Protein AF-A0A3S4HFS8-F1 (afdb_monomer_lite)

Foldseek 3Di:
DPDDPVQVVVQLVVQCVVCVVDVVQHSVPLVSGPDNDGQLLCVQVCCVPPVVVVCLVVVAAQQCSLEPHQDFDWDADPNDIDTRGDPVRVVVVCVVVVHDDRPSHVADWDDPDPNGTHGPVVNVVSVVVVVVD

Secondary structure (DSSP, 8-state):
----HHHHHHHHHHHHHHHHH-TTS-TT-GGG-S--S--GGGHHHHHHHHSHHHHHHHTSEEHHHHSS-SSPEEEEETTEEEEESSHHHHHHHHHHTTPPPPGGGSSPPEEEETTEEE-HHHHHHHHHHHTT-

Organism: NCBI:txid59203

Radius of gyration: 17.84 Å; chains: 1; bounding box: 36×31×51 Å

Structure (mmCIF, N/CA/C/O backbone):
data_AF-A0A3S4HFS8-F1
#
_entry.id   AF-A0A3S4HFS8-F1
#
loop_
_atom_site.group_PDB
_atom_site.id
_atom_site.type_symbol
_atom_site.label_atom_id
_atom_site.label_alt_id
_atom_site.label_comp_id
_atom_site.label_asym_id
_atom_site.label_entity_id
_atom_site.label_seq_id
_atom_site.pdbx_PDB_ins_code
_atom_site.Cartn_x
_atom_site.Cartn_y
_atom_site.Cartn_z
_atom_site.occupancy
_atom_site.B_iso_or_equiv
_atom_site.auth_seq_id
_atom_site.auth_comp_id
_atom_site.auth_asym_id
_atom_site.auth_atom_id
_atom_site.pdbx_PDB_model_num
ATOM 1 N N . MET A 1 1 ? 0.348 15.288 1.400 1.00 47.84 1 MET A N 1
ATOM 2 C CA . MET A 1 1 ? 0.767 13.915 1.052 1.00 47.84 1 MET A CA 1
ATOM 3 C C . MET A 1 1 ? 2.007 13.599 1.871 1.00 47.84 1 MET A C 1
ATOM 5 O O . MET A 1 1 ? 3.015 14.262 1.659 1.00 47.84 1 MET A O 1
ATOM 9 N N . ALA A 1 2 ? 1.920 12.679 2.834 1.00 51.31 2 ALA A N 1
ATOM 10 C CA . ALA A 1 2 ? 3.086 12.150 3.544 1.00 51.31 2 ALA A CA 1
ATOM 11 C C . ALA A 1 2 ? 3.695 10.997 2.755 1.00 51.31 2 ALA A C 1
ATOM 13 O O . ALA A 1 2 ? 3.459 9.833 3.053 1.00 51.31 2 ALA A O 1
ATOM 14 N N . GLU A 1 3 ? 4.420 11.343 1.703 1.00 62.91 3 GLU A N 1
ATOM 15 C CA . GLU A 1 3 ? 5.320 10.398 1.054 1.00 62.91 3 GLU A CA 1
ATOM 16 C C . GLU A 1 3 ? 6.716 10.671 1.613 1.00 62.91 3 GLU A C 1
ATOM 18 O O . GLU A 1 3 ? 7.150 11.829 1.644 1.00 62.91 3 GLU A O 1
ATOM 23 N N . SER A 1 4 ? 7.402 9.641 2.104 1.00 70.56 4 SER A N 1
ATOM 24 C CA . SER A 1 4 ? 8.776 9.806 2.576 1.00 70.56 4 SER A CA 1
ATOM 25 C C . SER A 1 4 ? 9.702 10.149 1.399 1.00 70.56 4 SER A C 1
ATOM 27 O O . SER A 1 4 ? 9.411 9.852 0.236 1.00 70.56 4 SER A O 1
ATOM 29 N N . ASN A 1 5 ? 10.855 10.767 1.675 1.00 80.00 5 ASN A N 1
ATOM 30 C CA . ASN A 1 5 ? 11.854 11.035 0.630 1.00 80.00 5 ASN A CA 1
ATOM 31 C C . ASN A 1 5 ? 12.307 9.745 -0.079 1.00 80.00 5 ASN A C 1
ATOM 33 O O . ASN A 1 5 ? 12.619 9.772 -1.269 1.00 80.00 5 ASN A O 1
ATOM 37 N N . GLU A 1 6 ? 12.315 8.623 0.642 1.00 82.31 6 GLU A N 1
ATOM 38 C CA . GLU A 1 6 ? 12.647 7.305 0.108 1.00 82.31 6 GLU A CA 1
ATOM 39 C C . GLU A 1 6 ? 11.561 6.789 -0.846 1.00 82.31 6 GLU A C 1
ATOM 41 O O . GLU A 1 6 ? 11.871 6.407 -1.974 1.00 82.31 6 GLU A O 1
ATOM 46 N N . GLU A 1 7 ? 10.286 6.866 -0.455 1.00 82.56 7 GLU A N 1
ATOM 47 C CA . GLU A 1 7 ? 9.151 6.472 -1.303 1.00 82.56 7 GLU A CA 1
ATOM 48 C C . GLU A 1 7 ? 9.103 7.296 -2.594 1.00 82.56 7 GLU A C 1
ATOM 50 O O . GLU A 1 7 ? 8.926 6.748 -3.687 1.00 82.56 7 GLU A O 1
ATOM 55 N N . ARG A 1 8 ? 9.357 8.607 -2.489 1.00 86.00 8 ARG A N 1
ATOM 56 C CA . ARG A 1 8 ? 9.482 9.483 -3.656 1.00 86.00 8 ARG A CA 1
ATOM 57 C C . ARG A 1 8 ? 10.629 9.042 -4.567 1.00 86.00 8 ARG A C 1
ATOM 59 O O . ARG A 1 8 ? 10.450 8.993 -5.782 1.00 86.00 8 ARG A O 1
ATOM 66 N N . GLY A 1 9 ? 11.779 8.687 -3.994 1.00 89.94 9 GLY A N 1
ATOM 67 C CA . GLY A 1 9 ? 12.927 8.169 -4.739 1.00 89.94 9 GLY A CA 1
ATOM 68 C C . GLY A 1 9 ? 12.602 6.881 -5.502 1.00 89.94 9 GLY A C 1
ATOM 69 O O . GLY A 1 9 ? 12.897 6.781 -6.693 1.00 89.94 9 GLY A O 1
ATOM 70 N N . VAL A 1 10 ? 11.932 5.925 -4.852 1.00 89.62 10 VAL A N 1
ATOM 71 C CA . VAL A 1 10 ? 11.487 4.669 -5.483 1.00 89.62 10 VAL A CA 1
ATOM 72 C C . VAL A 1 10 ? 10.513 4.947 -6.629 1.00 89.62 10 VAL A C 1
ATOM 74 O O . VAL A 1 10 ? 10.700 4.438 -7.737 1.00 89.62 10 VAL A O 1
ATOM 77 N N . LYS A 1 11 ? 9.509 5.802 -6.408 1.00 91.25 11 LYS A N 1
ATOM 78 C CA . LYS A 1 11 ? 8.549 6.209 -7.443 1.00 91.25 11 LYS A CA 1
ATOM 79 C C . LYS A 1 11 ? 9.236 6.835 -8.656 1.00 91.25 11 LYS A C 1
ATOM 81 O O . LYS A 1 11 ? 8.895 6.507 -9.797 1.00 91.25 11 LYS A O 1
ATOM 86 N N . ASP A 1 12 ? 10.198 7.724 -8.425 1.00 93.44 12 ASP A N 1
ATOM 87 C CA . ASP A 1 12 ? 10.926 8.393 -9.500 1.00 93.44 12 ASP A CA 1
ATOM 88 C C . ASP A 1 12 ? 11.764 7.396 -10.309 1.00 93.44 12 ASP A C 1
ATOM 90 O O . ASP A 1 12 ? 11.781 7.462 -11.539 1.00 93.44 12 ASP A O 1
ATOM 94 N N . LEU A 1 13 ? 12.411 6.428 -9.651 1.00 94.38 13 LEU A N 1
ATOM 95 C CA . LEU A 1 13 ? 13.160 5.366 -10.327 1.00 94.38 13 LEU A CA 1
ATOM 96 C C . LEU A 1 13 ? 12.258 4.491 -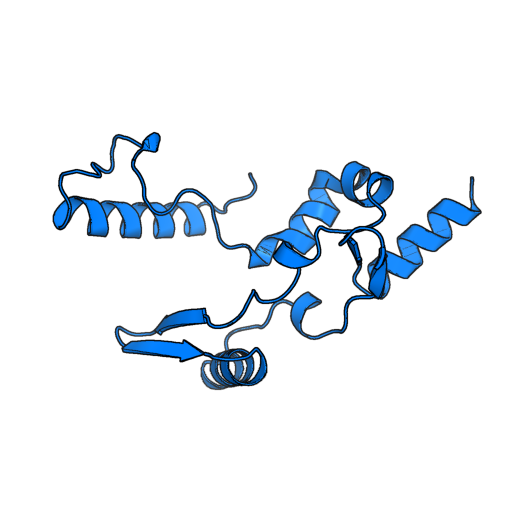11.208 1.00 94.38 13 LEU A C 1
ATOM 98 O O . LEU A 1 13 ? 12.627 4.204 -12.349 1.00 94.38 13 LEU A O 1
ATOM 102 N N . ILE A 1 14 ? 11.067 4.123 -10.723 1.00 93.81 14 ILE A N 1
ATOM 103 C CA . ILE A 1 14 ? 10.099 3.335 -11.500 1.00 93.81 14 ILE A CA 1
ATOM 104 C C . ILE A 1 14 ? 9.641 4.116 -12.736 1.00 93.81 14 ILE A C 1
ATOM 106 O O . ILE A 1 14 ? 9.736 3.606 -13.852 1.00 93.81 14 ILE A O 1
ATOM 110 N N . ASN A 1 15 ? 9.195 5.367 -12.574 1.00 95.81 15 ASN A N 1
ATOM 111 C CA . ASN A 1 15 ? 8.733 6.172 -13.710 1.00 95.81 15 ASN A CA 1
ATOM 112 C C . ASN A 1 15 ? 9.863 6.465 -14.714 1.00 95.81 15 ASN A C 1
ATOM 114 O O . ASN A 1 15 ? 9.617 6.442 -15.917 1.00 95.81 15 ASN A O 1
ATOM 118 N N . LYS A 1 16 ? 11.111 6.658 -14.261 1.00 95.56 16 LYS A N 1
ATOM 119 C CA . LYS A 1 16 ? 12.281 6.749 -15.156 1.00 95.56 16 LYS A CA 1
ATOM 120 C C . LYS A 1 16 ? 12.511 5.458 -15.937 1.00 95.56 16 LYS A C 1
ATOM 122 O O . LYS A 1 16 ? 12.848 5.519 -17.116 1.00 95.56 16 LYS A O 1
ATOM 127 N N . GLY A 1 17 ? 12.350 4.298 -15.300 1.00 94.88 17 GLY A N 1
ATOM 128 C CA . GLY A 1 17 ? 12.411 2.997 -15.969 1.00 94.88 17 GLY A CA 1
ATOM 129 C C . GLY A 1 17 ? 11.341 2.861 -17.053 1.00 94.88 17 GLY A C 1
ATOM 130 O O . GLY A 1 17 ? 11.656 2.481 -18.177 1.00 94.88 17 GLY A O 1
ATOM 131 N N . ILE A 1 18 ? 10.105 3.260 -16.743 1.00 95.12 18 ILE A N 1
ATOM 132 C CA . ILE A 1 18 ? 8.978 3.254 -17.686 1.00 95.12 18 ILE A CA 1
ATOM 133 C C . ILE A 1 18 ? 9.241 4.197 -18.864 1.00 95.12 18 ILE A C 1
ATOM 135 O O . ILE A 1 18 ? 9.109 3.778 -20.007 1.00 95.12 18 ILE A O 1
ATOM 139 N N . ALA A 1 19 ? 9.683 5.431 -18.615 1.00 96.00 19 ALA A N 1
ATOM 140 C CA . ALA A 1 19 ? 9.943 6.415 -19.669 1.00 96.00 19 ALA A CA 1
ATOM 141 C C . ALA A 1 19 ? 11.015 5.960 -20.682 1.00 96.00 19 ALA A C 1
ATOM 143 O O . ALA A 1 19 ? 11.004 6.400 -21.829 1.00 96.00 19 ALA A O 1
ATOM 144 N N . LYS A 1 20 ? 11.936 5.068 -20.281 1.00 95.94 20 LYS A N 1
ATOM 145 C CA . LYS A 1 20 ? 12.934 4.471 -21.188 1.00 95.94 20 LYS A CA 1
ATOM 146 C C . LYS A 1 20 ? 12.330 3.476 -22.179 1.00 95.94 20 LYS A C 1
ATOM 148 O O . LYS A 1 20 ? 12.883 3.311 -23.261 1.00 95.94 20 LYS A O 1
ATOM 153 N N . VAL A 1 21 ? 11.255 2.788 -21.797 1.00 96.12 21 VAL A N 1
ATOM 154 C CA . VAL A 1 21 ? 10.610 1.747 -22.617 1.00 96.12 21 VAL A CA 1
ATOM 155 C C . VAL A 1 21 ? 9.314 2.227 -23.272 1.00 96.12 21 VAL A C 1
ATOM 157 O O . VAL A 1 21 ? 8.901 1.665 -24.280 1.00 96.12 21 VAL A O 1
ATOM 160 N N . ASP A 1 22 ? 8.699 3.282 -22.735 1.00 95.12 22 ASP A N 1
ATOM 161 C CA . ASP A 1 22 ? 7.493 3.917 -23.256 1.00 95.12 22 ASP A CA 1
ATOM 162 C C . ASP A 1 22 ? 7.678 5.445 -23.378 1.00 95.12 22 ASP A C 1
ATOM 164 O O . ASP A 1 22 ? 7.385 6.195 -22.437 1.00 95.12 22 ASP A O 1
ATOM 168 N N . PRO A 1 23 ? 8.123 5.933 -24.553 1.00 91.38 23 PRO A N 1
ATOM 169 C CA . PRO A 1 23 ? 8.323 7.360 -24.809 1.00 91.38 23 PRO A CA 1
ATOM 170 C C . PRO A 1 23 ? 7.050 8.214 -24.713 1.00 91.38 23 PRO A C 1
ATOM 172 O O . PRO A 1 23 ? 7.150 9.435 -24.605 1.00 91.38 23 PRO A O 1
ATOM 175 N N . SER A 1 24 ? 5.852 7.611 -24.745 1.00 94.38 24 SER A N 1
ATOM 176 C CA . SER A 1 24 ? 4.587 8.346 -24.591 1.00 94.38 24 SER A CA 1
ATOM 177 C C . SER A 1 24 ? 4.338 8.817 -23.152 1.00 94.38 24 SER A C 1
ATOM 179 O O . SER A 1 24 ? 3.459 9.648 -22.912 1.00 94.38 24 SER A O 1
ATOM 181 N N . ARG A 1 25 ? 5.132 8.321 -22.193 1.00 92.88 25 ARG A N 1
ATOM 182 C CA . ARG A 1 25 ? 5.072 8.672 -20.770 1.00 92.88 25 ARG A CA 1
ATOM 183 C C . ARG A 1 25 ? 6.408 9.264 -20.302 1.00 92.88 25 ARG A C 1
ATOM 185 O O . ARG A 1 25 ? 7.1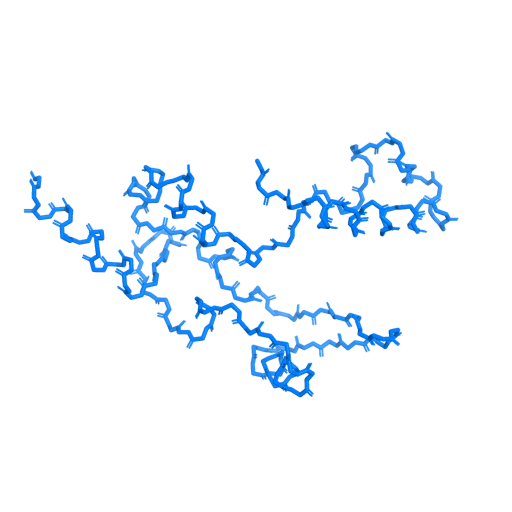23 8.624 -19.530 1.00 92.88 25 ARG A O 1
ATOM 192 N N . PRO A 1 26 ? 6.784 10.469 -20.774 1.00 94.31 26 PRO A N 1
ATOM 193 C CA . PRO A 1 26 ? 8.051 11.082 -20.397 1.00 94.31 26 PRO A CA 1
ATOM 194 C C . PRO A 1 26 ? 8.062 11.422 -18.903 1.00 94.31 26 PRO A C 1
ATOM 196 O O . PRO A 1 26 ? 7.124 12.037 -18.400 1.00 94.31 26 PRO A O 1
ATOM 199 N N . PHE A 1 27 ? 9.154 11.070 -18.217 1.00 93.81 27 PHE A N 1
ATOM 200 C CA . PHE A 1 27 ? 9.304 11.239 -16.765 1.00 93.81 27 PHE A CA 1
ATOM 201 C C . PHE A 1 27 ? 9.057 12.680 -16.287 1.00 93.81 27 PHE A C 1
ATOM 203 O O . PHE A 1 27 ? 8.426 12.893 -15.251 1.00 93.81 27 PHE A O 1
ATOM 210 N N . GLU A 1 28 ? 9.518 13.665 -17.063 1.00 93.81 28 GLU A N 1
ATOM 211 C CA . GLU A 1 28 ? 9.399 15.082 -16.701 1.00 93.81 28 GLU A CA 1
ATOM 212 C C . GLU A 1 28 ? 7.956 15.588 -16.736 1.00 93.81 28 GLU A C 1
ATOM 214 O O . GLU A 1 28 ? 7.632 16.595 -16.103 1.00 93.81 28 GLU A O 1
ATOM 219 N N . TYR A 1 29 ? 7.064 14.884 -17.442 1.00 92.56 29 TYR A N 1
ATOM 220 C CA . TYR A 1 29 ? 5.656 15.231 -17.451 1.00 92.56 29 TYR A CA 1
ATOM 221 C C . TYR A 1 29 ? 4.897 14.408 -16.411 1.00 92.56 29 TYR A C 1
ATOM 223 O O . TYR A 1 29 ? 4.302 13.374 -16.702 1.00 92.56 29 TYR A O 1
ATOM 231 N N . THR A 1 30 ? 4.873 14.910 -15.175 1.00 88.94 30 THR A N 1
ATOM 232 C CA . THR A 1 30 ? 4.274 14.232 -14.009 1.00 88.94 30 THR A CA 1
ATOM 233 C C . THR A 1 30 ? 2.817 13.804 -14.206 1.00 88.94 30 THR A C 1
ATOM 235 O O . THR A 1 30 ? 2.397 12.781 -13.667 1.00 88.94 30 THR A O 1
ATOM 238 N N . ALA A 1 31 ? 2.049 14.535 -15.019 1.00 89.06 31 ALA A N 1
ATOM 239 C CA . ALA A 1 31 ? 0.674 14.187 -15.376 1.00 89.06 31 ALA A CA 1
ATOM 240 C C . ALA A 1 31 ? 0.562 12.924 -16.250 1.00 89.06 31 ALA A C 1
ATOM 242 O O . ALA A 1 31 ? -0.526 12.361 -16.355 1.00 89.06 31 ALA A O 1
ATOM 243 N N . MET A 1 32 ? 1.663 12.473 -16.851 1.00 89.62 32 MET A N 1
ATOM 244 C CA . MET A 1 32 ? 1.766 11.260 -17.667 1.00 89.62 32 MET A CA 1
ATOM 245 C C . MET A 1 32 ? 2.460 10.109 -16.931 1.00 89.62 32 MET A C 1
ATOM 247 O O . MET A 1 32 ? 2.470 8.986 -17.436 1.00 89.62 32 MET A O 1
ATOM 251 N N . ASN A 1 33 ? 2.982 10.351 -15.723 1.00 92.56 33 ASN A N 1
ATOM 252 C CA . ASN A 1 33 ? 3.580 9.303 -14.903 1.00 92.56 33 ASN A CA 1
ATOM 253 C C . ASN A 1 33 ? 2.544 8.230 -14.545 1.00 92.56 33 ASN A C 1
ATOM 255 O O . ASN A 1 33 ? 1.375 8.527 -14.257 1.00 92.56 33 ASN A O 1
ATOM 259 N N . VAL A 1 34 ? 3.003 6.977 -14.551 1.00 91.94 34 VAL A N 1
ATOM 260 C CA . VAL A 1 34 ? 2.188 5.801 -14.219 1.00 91.94 34 VAL A CA 1
ATOM 261 C C . VAL A 1 34 ? 2.001 5.717 -12.710 1.00 91.94 34 VAL A C 1
ATOM 263 O O . VAL A 1 34 ? 0.876 5.595 -12.233 1.00 91.94 34 VAL A O 1
ATOM 266 N N . ILE A 1 35 ? 3.090 5.848 -11.950 1.00 90.31 35 ILE A N 1
ATOM 267 C CA . ILE A 1 35 ? 3.037 5.857 -10.487 1.00 90.31 35 ILE A CA 1
ATOM 268 C C . ILE A 1 35 ? 2.965 7.306 -10.012 1.00 90.31 35 ILE A C 1
ATOM 270 O O . ILE A 1 35 ? 3.884 8.089 -10.254 1.00 90.31 35 ILE A O 1
ATOM 274 N N . ARG A 1 36 ? 1.868 7.671 -9.342 1.00 85.56 36 ARG A N 1
ATOM 275 C CA . ARG A 1 36 ? 1.581 9.061 -8.931 1.00 85.56 36 ARG A CA 1
ATOM 276 C C . ARG A 1 36 ? 1.556 9.270 -7.424 1.00 85.56 36 ARG A C 1
ATOM 278 O O . ARG A 1 36 ? 1.726 10.397 -6.961 1.00 85.56 36 ARG A O 1
ATOM 285 N N . HIS A 1 37 ? 1.348 8.204 -6.665 1.00 80.19 37 HIS A N 1
ATOM 286 C CA . HIS A 1 37 ? 1.149 8.245 -5.221 1.00 80.19 37 HIS A CA 1
ATOM 287 C C . HIS A 1 37 ? 2.066 7.222 -4.552 1.00 80.19 37 HIS A C 1
ATOM 289 O O . HIS A 1 37 ? 2.428 6.226 -5.182 1.00 80.19 37 HIS A O 1
ATOM 295 N N . GLY A 1 38 ? 2.426 7.484 -3.296 1.00 75.25 38 GLY A N 1
ATOM 296 C CA . GLY A 1 38 ? 3.143 6.530 -2.457 1.00 75.25 38 GLY A CA 1
ATOM 297 C C . GLY A 1 38 ? 2.275 5.322 -2.073 1.00 75.25 38 GLY A C 1
ATOM 298 O O . GLY A 1 38 ? 1.074 5.288 -2.373 1.00 75.25 38 GLY A O 1
ATOM 299 N N . PRO A 1 39 ? 2.867 4.315 -1.416 1.00 75.31 39 PRO A N 1
ATOM 300 C CA . PRO A 1 39 ? 2.165 3.103 -1.017 1.00 75.31 39 PRO A CA 1
ATOM 301 C C . PRO A 1 39 ? 1.066 3.386 0.018 1.00 75.31 39 PRO A C 1
ATOM 303 O O . PRO A 1 39 ? 1.197 4.225 0.907 1.00 75.31 39 PRO A O 1
ATOM 306 N N . GLN A 1 40 ? -0.029 2.626 -0.061 1.00 76.69 40 GLN A N 1
ATOM 307 C CA . GLN A 1 40 ? -1.194 2.791 0.821 1.00 76.69 40 GLN A CA 1
ATOM 308 C C . GLN A 1 40 ? -0.958 2.298 2.259 1.00 76.69 40 GLN A C 1
ATOM 310 O O . GLN A 1 40 ? -1.771 2.564 3.140 1.00 76.69 40 GLN A O 1
ATOM 315 N N . VAL A 1 41 ? 0.167 1.627 2.522 1.00 76.81 41 VAL A N 1
ATOM 316 C CA . VAL A 1 41 ? 0.514 1.051 3.835 1.00 76.81 41 VAL A CA 1
ATOM 317 C C . VAL A 1 41 ? 0.567 2.088 4.958 1.00 76.81 41 VAL A C 1
ATOM 319 O O . VAL A 1 41 ? 0.309 1.761 6.110 1.00 76.81 41 VAL A O 1
ATOM 322 N N . ASN A 1 42 ? 0.843 3.352 4.630 1.00 79.25 42 ASN A N 1
ATOM 323 C CA . ASN A 1 42 ? 0.928 4.440 5.603 1.00 79.25 42 ASN A CA 1
ATOM 324 C C . ASN A 1 42 ? -0.402 5.182 5.804 1.00 79.25 42 ASN A C 1
ATOM 326 O O . ASN A 1 42 ? -0.464 6.136 6.575 1.00 79.25 42 ASN A O 1
ATOM 330 N N . PHE A 1 43 ? -1.487 4.752 5.151 1.00 87.25 43 PHE A N 1
ATOM 331 C CA . PHE A 1 43 ? -2.765 5.461 5.177 1.00 87.25 43 PHE A CA 1
ATOM 332 C C . PHE A 1 43 ? -3.361 5.576 6.584 1.00 87.25 43 PHE A C 1
ATOM 334 O O . PHE A 1 43 ? -3.665 6.678 7.031 1.00 87.25 43 PHE A O 1
ATOM 341 N N . VAL A 1 44 ? -3.513 4.460 7.303 1.00 91.25 44 VAL A N 1
ATOM 342 C CA . VAL A 1 44 ? -4.100 4.454 8.656 1.00 91.25 44 VAL A CA 1
ATOM 343 C C . VAL A 1 44 ? -3.306 5.315 9.649 1.00 91.25 44 VAL A C 1
ATOM 345 O O . VAL A 1 44 ? -3.931 6.176 10.277 1.00 91.25 44 VAL A O 1
ATOM 348 N N . PRO A 1 45 ? -1.975 5.140 9.813 1.00 90.00 45 PRO A N 1
ATOM 349 C CA . PRO A 1 45 ? -1.210 5.983 10.731 1.00 90.00 45 PRO A CA 1
ATOM 350 C C . PRO A 1 45 ? -1.231 7.458 10.310 1.00 90.00 45 PRO A C 1
ATOM 352 O O . PRO A 1 45 ? -1.499 8.309 11.153 1.00 90.00 45 PRO A O 1
ATOM 355 N N . TYR A 1 46 ? -1.082 7.767 9.014 1.00 88.19 46 TYR A N 1
ATOM 356 C CA . TYR A 1 46 ? -1.127 9.149 8.527 1.00 88.19 46 TYR A CA 1
ATOM 357 C C . TYR A 1 46 ? -2.463 9.836 8.818 1.00 88.19 46 TYR A C 1
ATOM 359 O O . TYR A 1 46 ? -2.496 10.944 9.351 1.00 88.19 46 TYR A O 1
ATOM 367 N N . MET A 1 47 ? -3.576 9.168 8.500 1.00 92.25 47 MET A N 1
ATOM 368 C CA . MET A 1 47 ? -4.915 9.702 8.744 1.00 92.25 47 MET A CA 1
ATOM 369 C C . MET A 1 47 ? -5.153 9.946 10.232 1.00 92.25 47 MET A C 1
ATOM 371 O O . MET A 1 47 ? -5.799 10.920 10.604 1.00 92.25 47 MET A O 1
ATOM 375 N N . TRP A 1 48 ? -4.642 9.066 11.094 1.00 93.88 48 TRP A N 1
ATOM 376 C CA . TRP A 1 48 ? -4.793 9.219 12.535 1.00 93.88 48 TRP A CA 1
ATOM 377 C C . TRP A 1 48 ? -3.964 10.370 13.106 1.00 93.88 48 TRP A C 1
ATOM 379 O O . TRP A 1 48 ? -4.463 11.093 13.963 1.00 93.88 48 TRP A O 1
ATOM 389 N N . GLU A 1 49 ? -2.721 10.525 12.648 1.00 91.94 49 GLU A N 1
ATOM 390 C CA . GLU A 1 49 ? -1.766 11.502 13.180 1.00 91.94 49 GLU A CA 1
ATOM 391 C C . GLU A 1 49 ? -1.975 12.909 12.606 1.00 91.94 49 GLU A C 1
ATOM 393 O O . GLU A 1 49 ? -1.903 13.894 13.338 1.00 91.94 49 GLU A O 1
ATOM 398 N N . HIS A 1 50 ? -2.273 13.015 11.310 1.00 89.50 50 HIS A N 1
ATOM 399 C CA . HIS A 1 50 ? -2.282 14.294 10.595 1.00 89.50 50 HIS A CA 1
ATOM 400 C C . HIS A 1 50 ? -3.663 14.726 10.097 1.00 89.50 50 HIS A C 1
ATOM 402 O O . HIS A 1 50 ? -3.884 15.918 9.895 1.00 89.50 50 HIS A O 1
ATOM 408 N N . GLU A 1 51 ? -4.605 13.795 9.921 1.00 91.75 51 GLU A N 1
ATOM 409 C CA . GLU A 1 51 ? -5.977 14.090 9.475 1.00 91.75 51 GLU A CA 1
ATOM 410 C C . GLU A 1 51 ? -7.032 13.646 10.507 1.00 91.75 51 GLU A C 1
ATOM 412 O O . GLU A 1 51 ? -8.148 13.251 10.159 1.00 91.75 51 GLU A O 1
ATOM 417 N N . HIS A 1 52 ? -6.694 13.724 11.799 1.00 92.88 52 HIS A N 1
ATOM 418 C CA . HIS A 1 52 ? -7.524 13.195 12.885 1.00 92.88 52 HIS A CA 1
ATOM 419 C C . HIS A 1 52 ? -8.962 13.739 12.879 1.00 92.88 52 HIS A C 1
ATOM 421 O O . HIS A 1 52 ? -9.915 12.979 13.050 1.00 92.88 52 HIS A O 1
ATOM 427 N N . ASP A 1 53 ? -9.147 15.038 12.624 1.00 93.94 53 ASP A N 1
ATOM 428 C CA . ASP A 1 53 ? -10.477 15.661 12.575 1.00 93.94 53 ASP A CA 1
ATOM 429 C C . ASP A 1 53 ? -11.363 15.055 11.483 1.00 93.94 53 ASP A C 1
ATOM 431 O O . ASP A 1 53 ? -12.570 14.876 11.671 1.00 93.94 53 ASP A O 1
ATOM 435 N N . LYS A 1 54 ? -10.759 14.676 10.352 1.00 93.75 54 LYS A N 1
ATOM 436 C CA . LYS A 1 54 ? -11.452 13.976 9.272 1.00 93.75 54 LYS A CA 1
ATOM 437 C C . LYS A 1 54 ? -11.854 12.571 9.705 1.00 93.75 54 LYS A C 1
ATOM 439 O O . LYS A 1 54 ? -12.997 12.187 9.483 1.00 93.75 54 LYS A O 1
ATOM 444 N N . VAL A 1 55 ? -10.964 11.839 10.375 1.00 94.69 55 VAL A N 1
ATOM 445 C CA . VAL A 1 55 ? -11.270 10.502 10.914 1.00 94.69 55 VAL A CA 1
ATOM 446 C C . VAL A 1 55 ? -12.427 10.560 11.911 1.00 94.69 55 VAL A C 1
ATOM 448 O O . VAL A 1 55 ? -13.329 9.726 11.861 1.00 94.69 55 VAL A O 1
ATOM 451 N N . VAL A 1 56 ? -12.443 11.562 12.792 1.00 94.50 56 VAL A N 1
ATOM 452 C CA . VAL A 1 56 ? -13.526 11.764 13.765 1.00 94.50 56 VAL A CA 1
ATOM 453 C C . VAL A 1 56 ? -14.842 12.076 13.058 1.00 94.50 56 VAL A C 1
ATOM 455 O O . VAL A 1 56 ? -15.857 11.437 13.343 1.00 94.50 56 VAL A O 1
ATOM 458 N N . LYS A 1 57 ? -14.824 13.022 12.111 1.00 94.25 57 LYS A N 1
ATOM 459 C CA . LYS A 1 57 ? -16.002 13.412 11.325 1.00 94.25 57 LYS A CA 1
ATOM 460 C C . LYS A 1 57 ? -16.578 12.236 10.538 1.00 94.25 57 LYS A C 1
ATOM 462 O O . LYS A 1 57 ? -17.791 12.030 10.544 1.00 94.25 57 LYS A O 1
ATOM 467 N N . ASP A 1 58 ? -15.713 11.467 9.889 1.00 94.88 58 ASP A N 1
ATOM 468 C CA . ASP A 1 58 ? -16.110 10.347 9.041 1.00 94.88 58 ASP A CA 1
ATOM 469 C C . ASP A 1 58 ? -16.321 9.048 9.853 1.00 94.88 58 ASP A C 1
ATOM 471 O O . ASP A 1 58 ? -16.726 8.027 9.304 1.00 94.88 58 ASP A O 1
ATOM 475 N N . ASN A 1 59 ? -16.111 9.089 11.177 1.00 95.00 59 ASN A N 1
ATOM 476 C CA . ASN A 1 59 ? -16.230 7.964 12.107 1.00 95.00 59 ASN A CA 1
ATOM 477 C C . ASN A 1 59 ? -15.291 6.778 11.806 1.00 95.00 59 ASN A C 1
ATOM 479 O O . ASN A 1 59 ? -15.603 5.640 12.160 1.00 95.00 59 ASN A O 1
ATOM 483 N N . GLY A 1 60 ? -14.152 7.023 11.161 1.00 95.94 60 GLY A N 1
ATOM 484 C CA . GLY A 1 60 ? -13.184 5.997 10.782 1.00 95.94 60 GLY A CA 1
ATOM 485 C C . GLY A 1 60 ? -12.368 6.366 9.543 1.00 95.94 60 GLY A C 1
ATOM 486 O O . GLY A 1 60 ? -12.288 7.524 9.140 1.00 95.94 60 GLY A O 1
ATOM 487 N N . TYR A 1 61 ? -11.763 5.351 8.936 1.00 95.12 61 TYR A N 1
ATOM 488 C CA . TYR A 1 61 ? -10.970 5.394 7.709 1.00 95.12 61 TYR A CA 1
ATOM 489 C C . TYR A 1 61 ? -11.722 4.752 6.553 1.00 95.12 61 TYR A C 1
ATOM 491 O O . TYR A 1 61 ? -12.524 3.846 6.764 1.00 95.12 61 TYR A O 1
ATOM 499 N N . LEU A 1 62 ? -11.411 5.148 5.321 1.00 92.62 62 LEU A N 1
ATOM 500 C CA . LEU A 1 62 ? -11.968 4.492 4.143 1.00 92.62 62 LEU A CA 1
ATOM 501 C C . LEU A 1 62 ? -11.463 3.039 4.058 1.00 92.62 62 LEU A C 1
ATOM 503 O O . LEU A 1 62 ? -10.275 2.795 3.837 1.00 92.62 62 LEU A O 1
ATOM 507 N N . GLY A 1 63 ? -12.363 2.067 4.224 1.00 91.38 63 GLY A N 1
ATOM 508 C CA . GLY A 1 63 ? -11.998 0.660 4.406 1.00 91.38 63 GLY A CA 1
ATOM 509 C C . GLY A 1 63 ? -11.285 0.024 3.220 1.00 91.38 63 GLY A C 1
ATOM 510 O O . GLY A 1 63 ? -10.412 -0.815 3.423 1.00 91.38 63 GLY A O 1
ATOM 511 N N . VAL A 1 64 ? -11.592 0.463 1.997 1.00 88.44 64 VAL A N 1
ATOM 512 C CA . VAL A 1 64 ? -10.923 -0.026 0.779 1.00 88.44 64 VAL A CA 1
ATOM 513 C C . VAL A 1 64 ? -9.452 0.391 0.683 1.00 88.44 64 VAL A C 1
ATOM 515 O O . VAL A 1 64 ? -8.705 -0.244 -0.047 1.00 88.44 64 VAL A O 1
ATOM 518 N N . VAL A 1 65 ? -9.033 1.424 1.423 1.00 87.31 65 VAL A N 1
ATOM 519 C CA . VAL A 1 65 ? -7.632 1.885 1.479 1.00 87.31 65 VAL A CA 1
ATOM 520 C C . VAL A 1 65 ? -6.930 1.369 2.737 1.00 87.31 65 VAL A C 1
ATOM 522 O O . VAL A 1 65 ? -5.737 1.099 2.714 1.00 87.31 65 VAL A O 1
ATOM 525 N N . ALA A 1 66 ? -7.661 1.221 3.847 1.00 89.94 66 ALA A N 1
ATOM 526 C CA . ALA A 1 66 ? -7.094 0.787 5.125 1.00 89.94 66 ALA A CA 1
ATOM 527 C C . ALA A 1 66 ? -6.715 -0.706 5.168 1.00 89.94 66 ALA A C 1
ATOM 529 O O . ALA A 1 66 ? -5.855 -1.108 5.950 1.00 89.94 66 ALA A O 1
ATOM 530 N N . ARG A 1 67 ? -7.377 -1.540 4.363 1.00 90.56 67 ARG A N 1
ATOM 531 C CA . ARG A 1 67 ? -7.140 -2.990 4.297 1.00 90.56 67 ARG A CA 1
ATOM 532 C C . ARG A 1 67 ? -5.928 -3.312 3.399 1.00 90.56 67 ARG A C 1
ATOM 534 O O . ARG A 1 67 ? -5.614 -2.507 2.529 1.00 90.56 67 ARG A O 1
ATOM 541 N N . PRO A 1 68 ? -5.286 -4.492 3.542 1.00 85.31 68 PRO A N 1
ATOM 542 C CA . PRO A 1 68 ? -4.087 -4.913 2.785 1.00 85.31 68 PRO A CA 1
ATOM 543 C C . PRO A 1 68 ? -4.228 -5.003 1.257 1.00 85.31 68 PRO A C 1
ATOM 545 O O . PRO A 1 68 ? -3.280 -5.369 0.570 1.00 85.31 68 PRO A O 1
ATOM 548 N N . GLY A 1 69 ? -5.395 -4.664 0.725 1.00 74.44 69 GLY A N 1
ATOM 549 C CA . GLY A 1 69 ? -5.664 -4.534 -0.695 1.00 74.44 69 GLY A CA 1
ATOM 550 C C . GLY A 1 69 ? -7.037 -5.095 -1.049 1.00 74.44 69 GLY A C 1
ATOM 551 O O . GLY A 1 69 ? -7.610 -5.891 -0.295 1.00 74.44 69 GLY A O 1
ATOM 552 N N . PRO A 1 70 ? -7.581 -4.728 -2.213 1.00 82.31 70 PRO A N 1
ATOM 553 C CA . PRO A 1 70 ? -8.279 -5.704 -3.028 1.00 82.31 70 PRO A CA 1
ATOM 554 C C . PRO A 1 70 ? -7.245 -6.700 -3.581 1.00 82.31 70 PRO A C 1
ATOM 556 O O . PRO A 1 70 ? -6.209 -6.299 -4.105 1.00 82.31 70 PRO A O 1
ATOM 559 N N . PHE A 1 71 ? -7.515 -7.995 -3.449 1.00 89.06 71 PHE A N 1
ATOM 560 C CA . PHE A 1 71 ? -6.716 -9.045 -4.082 1.00 89.06 71 PHE A CA 1
ATOM 561 C C . PHE A 1 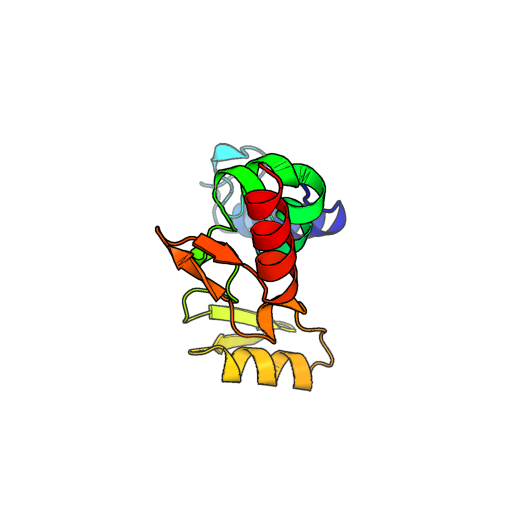71 ? -7.286 -9.366 -5.476 1.00 89.06 71 PHE A C 1
ATOM 563 O O . PHE A 1 71 ? -8.495 -9.196 -5.672 1.00 89.06 71 PHE A O 1
ATOM 570 N N . PRO A 1 72 ? -6.462 -9.816 -6.444 1.00 93.75 72 PRO A N 1
ATOM 571 C CA . PRO A 1 72 ? -5.052 -10.213 -6.310 1.00 93.75 72 PRO A CA 1
ATOM 572 C C . PRO A 1 72 ? -4.054 -9.041 -6.293 1.00 93.75 72 PRO A C 1
ATOM 574 O O . PRO A 1 72 ? -4.339 -7.954 -6.794 1.00 93.75 72 PRO A O 1
ATOM 577 N N . VAL A 1 73 ? -2.857 -9.285 -5.747 1.00 90.81 73 VAL A N 1
ATOM 578 C CA . VAL A 1 73 ? -1.736 -8.327 -5.696 1.00 90.81 73 VAL A CA 1
ATOM 579 C C . VAL A 1 73 ? -0.525 -8.897 -6.431 1.00 90.81 73 VAL A C 1
ATOM 581 O O . VAL A 1 73 ? -0.030 -9.965 -6.080 1.00 90.81 73 VAL A O 1
ATOM 584 N N . ALA A 1 74 ? -0.013 -8.162 -7.421 1.00 93.50 74 ALA A N 1
ATOM 585 C CA . ALA A 1 74 ? 1.262 -8.470 -8.064 1.00 93.50 74 ALA A CA 1
ATOM 586 C C . ALA A 1 74 ? 2.424 -7.840 -7.283 1.00 93.50 74 ALA A C 1
ATOM 588 O O . ALA A 1 74 ? 2.370 -6.666 -6.912 1.00 93.50 74 ALA A O 1
ATOM 589 N N . MET A 1 75 ? 3.489 -8.607 -7.065 1.00 92.38 75 MET A N 1
ATOM 590 C CA . MET A 1 75 ? 4.691 -8.176 -6.362 1.00 92.38 75 MET A CA 1
ATOM 591 C C . MET A 1 75 ? 5.939 -8.591 -7.137 1.00 92.38 75 MET A C 1
ATOM 593 O O . MET A 1 75 ? 5.993 -9.675 -7.710 1.00 92.38 75 MET A O 1
ATOM 597 N N . VAL A 1 76 ? 6.953 -7.727 -7.111 1.00 92.69 76 VAL A N 1
ATOM 598 C CA . VAL A 1 76 ? 8.305 -8.050 -7.565 1.00 92.69 76 VAL A CA 1
ATOM 599 C C . VAL A 1 76 ? 9.250 -8.061 -6.366 1.00 92.69 76 VAL A C 1
ATOM 601 O O . VAL A 1 76 ? 9.324 -7.082 -5.622 1.00 92.69 76 VAL A O 1
ATOM 604 N N . HIS A 1 77 ? 9.975 -9.160 -6.167 1.00 92.75 77 HIS A N 1
ATOM 605 C CA . HIS A 1 77 ? 11.002 -9.283 -5.134 1.00 92.75 77 HIS A CA 1
ATOM 606 C C . HIS A 1 77 ? 12.261 -9.895 -5.738 1.00 92.75 77 HIS A C 1
ATOM 608 O O . HIS A 1 77 ? 12.195 -10.937 -6.376 1.00 92.75 77 HIS A O 1
ATOM 614 N N . GLN A 1 78 ? 13.405 -9.222 -5.583 1.00 91.50 78 GLN A N 1
ATOM 615 C CA . GLN A 1 78 ? 14.693 -9.674 -6.137 1.00 91.50 78 GLN A CA 1
ATOM 616 C C . GLN A 1 78 ? 14.655 -9.993 -7.650 1.00 91.50 78 GLN A C 1
ATOM 618 O O . GLN A 1 78 ? 15.420 -10.812 -8.143 1.00 91.50 78 GLN A O 1
ATOM 623 N N . GLY A 1 79 ? 13.786 -9.305 -8.399 1.00 92.44 79 GLY A N 1
ATOM 624 C CA . GLY A 1 79 ? 13.617 -9.493 -9.844 1.00 92.44 79 GLY A CA 1
ATOM 625 C C . GLY A 1 79 ? 12.601 -10.569 -10.239 1.00 92.44 79 GLY A C 1
ATOM 626 O O . GLY A 1 79 ? 12.278 -10.673 -11.420 1.00 92.44 79 GLY A O 1
ATOM 627 N N . GLU A 1 80 ? 12.051 -11.314 -9.280 1.00 94.12 80 GLU A N 1
ATOM 628 C CA . GLU A 1 80 ? 11.028 -12.329 -9.526 1.00 94.12 80 GLU A CA 1
ATOM 629 C C . GLU A 1 80 ? 9.625 -11.757 -9.323 1.00 94.12 80 GLU A C 1
ATOM 631 O O . GLU A 1 80 ? 9.355 -11.071 -8.333 1.00 94.12 80 GLU A O 1
ATOM 636 N N . TRP A 1 81 ? 8.737 -12.031 -10.280 1.00 96.25 81 TRP A N 1
ATOM 637 C CA . TRP A 1 81 ? 7.334 -11.634 -10.230 1.00 96.25 81 TRP A CA 1
ATOM 638 C C . TRP A 1 81 ? 6.479 -12.743 -9.628 1.00 96.25 81 TRP A C 1
ATOM 640 O O . TRP A 1 81 ? 6.501 -13.876 -10.105 1.00 96.25 81 TRP A O 1
ATOM 650 N N . THR A 1 82 ? 5.655 -12.373 -8.654 1.00 95.88 82 THR A N 1
ATOM 651 C CA . THR A 1 82 ? 4.685 -13.255 -8.000 1.00 95.88 82 THR A CA 1
ATOM 652 C C . THR A 1 82 ? 3.329 -12.562 -7.939 1.00 95.88 82 THR A C 1
ATOM 654 O O . THR A 1 82 ? 3.249 -11.340 -7.799 1.00 95.88 82 THR A O 1
ATOM 657 N N . VAL A 1 83 ? 2.250 -13.336 -8.036 1.00 96.38 83 VAL A N 1
ATOM 658 C CA . VAL A 1 83 ? 0.883 -12.867 -7.786 1.00 96.38 83 VAL A CA 1
ATOM 659 C C . VAL A 1 83 ? 0.372 -13.558 -6.529 1.00 96.38 83 VAL A C 1
ATOM 661 O O . VAL A 1 83 ? 0.491 -14.772 -6.409 1.00 96.38 83 VAL A O 1
ATOM 664 N N . PHE A 1 84 ? -0.161 -12.774 -5.597 1.00 95.75 84 PHE A N 1
ATOM 665 C CA . PHE A 1 84 ? -0.799 -13.261 -4.380 1.00 95.75 84 PHE A CA 1
ATOM 666 C C . PHE A 1 84 ? -2.310 -13.084 -4.498 1.00 95.75 84 PHE A C 1
ATOM 668 O O . PHE A 1 84 ? -2.790 -11.960 -4.673 1.00 95.75 84 PHE A O 1
ATOM 675 N N . ASP A 1 85 ? -3.062 -14.172 -4.364 1.00 95.94 85 ASP A N 1
ATOM 676 C CA . ASP A 1 85 ? -4.517 -14.176 -4.561 1.00 95.94 85 ASP A CA 1
ATOM 677 C C . ASP A 1 85 ? -5.291 -13.785 -3.298 1.00 95.94 85 ASP A C 1
ATOM 679 O O . ASP A 1 85 ? -6.489 -13.502 -3.339 1.00 95.94 85 ASP A O 1
ATOM 683 N N . ASN A 1 86 ? -4.623 -13.780 -2.146 1.00 93.44 86 ASN A N 1
ATOM 684 C CA . ASN A 1 86 ? -5.230 -13.463 -0.861 1.00 93.44 86 ASN A CA 1
ATOM 685 C C . ASN A 1 86 ? -4.192 -12.963 0.155 1.00 93.44 86 ASN A C 1
ATOM 687 O O . ASN A 1 86 ? -2.978 -13.098 -0.015 1.00 93.44 86 ASN A O 1
ATOM 691 N N . SER A 1 87 ? -4.688 -12.405 1.261 1.00 91.75 87 SER A N 1
ATOM 692 C CA . SER A 1 87 ? -3.846 -11.853 2.327 1.00 91.75 87 SER A CA 1
ATOM 693 C C . SER A 1 87 ? -2.969 -12.900 2.999 1.00 91.75 87 SER A C 1
ATOM 695 O O . SER A 1 87 ? -1.858 -12.580 3.407 1.00 91.75 87 SER A O 1
ATOM 697 N N . LYS A 1 88 ? -3.419 -14.156 3.087 1.00 93.00 88 LYS A N 1
ATOM 698 C CA . LYS A 1 88 ? -2.644 -15.231 3.712 1.00 93.00 88 LYS A CA 1
ATOM 699 C C . LYS A 1 88 ? -1.351 -15.495 2.942 1.00 93.00 88 LYS A C 1
ATOM 701 O O . LYS A 1 88 ? -0.302 -15.621 3.569 1.00 93.00 88 LYS A O 1
ATOM 706 N N . GLU A 1 89 ? -1.406 -15.553 1.617 1.00 95.25 89 GLU A N 1
ATOM 707 C CA . GLU A 1 89 ? -0.218 -15.735 0.778 1.00 95.25 89 GLU A CA 1
ATOM 708 C C . GLU A 1 89 ? 0.754 -14.559 0.898 1.00 95.25 89 GLU A C 1
ATOM 710 O O . GLU A 1 89 ? 1.931 -14.769 1.194 1.00 95.25 89 GLU A O 1
ATOM 715 N N . LEU A 1 90 ? 0.248 -13.325 0.786 1.00 92.94 90 LEU A N 1
ATOM 716 C CA . LEU A 1 90 ? 1.052 -12.112 0.955 1.00 92.94 90 LEU A CA 1
ATOM 717 C C . LEU A 1 90 ? 1.721 -12.058 2.342 1.00 92.94 90 LEU A C 1
ATOM 719 O O . LEU A 1 90 ? 2.902 -11.740 2.469 1.00 92.94 90 LEU A O 1
ATOM 723 N N . PHE A 1 91 ? 0.987 -12.398 3.403 1.00 93.19 91 PHE A N 1
ATOM 724 C CA . PHE A 1 91 ? 1.504 -12.346 4.773 1.00 93.19 91 PHE A CA 1
ATOM 725 C C . PHE A 1 91 ? 2.515 -13.460 5.046 1.00 93.19 91 PHE A C 1
ATOM 727 O O . PHE A 1 91 ? 3.474 -13.249 5.789 1.00 93.19 91 PHE A O 1
ATOM 734 N N . ASN A 1 92 ? 2.330 -14.639 4.448 1.00 94.56 92 ASN A N 1
ATOM 735 C CA . ASN A 1 92 ? 3.326 -15.708 4.493 1.00 94.56 92 ASN A CA 1
ATOM 736 C C . ASN A 1 92 ? 4.618 -15.285 3.793 1.00 94.56 92 ASN A C 1
ATOM 738 O O . ASN A 1 92 ? 5.697 -15.529 4.332 1.00 94.56 92 ASN A O 1
ATOM 742 N N . PHE A 1 93 ? 4.513 -14.600 2.651 1.00 94.12 93 PHE A N 1
ATOM 743 C CA . PHE A 1 93 ? 5.669 -14.032 1.970 1.00 94.12 93 PHE A CA 1
ATOM 744 C C . PHE A 1 93 ? 6.416 -13.038 2.875 1.00 94.12 93 PHE A C 1
ATOM 746 O O . PHE A 1 93 ? 7.607 -13.226 3.109 1.00 94.12 93 PHE A O 1
ATOM 753 N N . TYR A 1 94 ? 5.718 -12.081 3.500 1.00 92.56 94 TYR A N 1
ATOM 754 C CA . TYR A 1 94 ? 6.348 -11.084 4.387 1.00 92.56 94 TYR A CA 1
ATOM 755 C C . TYR A 1 94 ? 7.074 -11.743 5.563 1.00 92.56 94 TYR A C 1
ATOM 757 O O . TYR A 1 94 ? 8.188 -11.357 5.910 1.00 92.56 94 TYR A O 1
ATOM 765 N N . LYS A 1 95 ? 6.479 -12.787 6.153 1.00 92.88 95 LYS A N 1
ATOM 766 C CA . LYS A 1 95 ? 7.131 -13.579 7.206 1.00 92.88 95 LYS A CA 1
ATOM 767 C C . LYS A 1 95 ? 8.391 -14.277 6.697 1.00 92.88 95 LYS A C 1
ATOM 769 O O . LYS A 1 95 ? 9.407 -14.252 7.383 1.00 92.88 95 LYS A O 1
ATOM 774 N N . SER A 1 96 ? 8.336 -14.883 5.510 1.00 94.00 96 SER A N 1
ATOM 775 C CA . SER A 1 96 ? 9.471 -15.609 4.923 1.00 94.00 96 SER A CA 1
ATOM 776 C C . SER A 1 96 ? 10.666 -14.706 4.602 1.00 94.00 96 SER A C 1
ATOM 778 O O . SER A 1 96 ? 11.807 -15.150 4.691 1.00 94.00 96 SER A O 1
ATOM 780 N N . THR A 1 97 ? 10.416 -13.428 4.305 1.00 93.19 97 THR A N 1
ATOM 781 C CA . THR A 1 97 ? 11.442 -12.417 4.012 1.00 93.19 97 THR A CA 1
ATOM 782 C C . THR A 1 97 ? 11.796 -11.545 5.218 1.00 93.19 97 THR A C 1
ATOM 784 O O . THR A 1 97 ? 12.490 -10.541 5.062 1.00 93.19 97 THR A O 1
ATOM 787 N N . ASN A 1 98 ? 11.308 -11.885 6.418 1.00 91.19 98 ASN A N 1
ATOM 788 C CA . ASN A 1 98 ? 11.474 -11.093 7.642 1.00 91.19 98 ASN A CA 1
ATOM 789 C C . ASN A 1 98 ? 11.068 -9.611 7.471 1.00 91.19 98 ASN A C 1
ATOM 791 O O . ASN A 1 98 ? 11.686 -8.701 8.023 1.00 91.19 98 ASN A O 1
ATOM 795 N N . THR A 1 99 ? 10.040 -9.364 6.658 1.00 88.88 99 THR A N 1
ATOM 796 C CA . THR A 1 99 ? 9.491 -8.036 6.381 1.00 88.88 99 THR A CA 1
ATOM 797 C C . THR A 1 99 ? 8.354 -7.734 7.365 1.00 88.88 99 THR A C 1
ATOM 799 O O . THR A 1 99 ? 7.399 -8.513 7.441 1.00 88.88 99 THR A O 1
ATOM 802 N N . PRO A 1 100 ? 8.413 -6.623 8.123 1.00 87.56 100 PRO A N 1
ATOM 803 C CA . PRO A 1 100 ? 7.350 -6.263 9.056 1.00 87.56 100 PRO A CA 1
ATOM 804 C C . PRO A 1 100 ? 6.008 -6.044 8.349 1.00 87.56 100 PRO A C 1
ATOM 806 O O . PRO A 1 100 ? 5.917 -5.312 7.364 1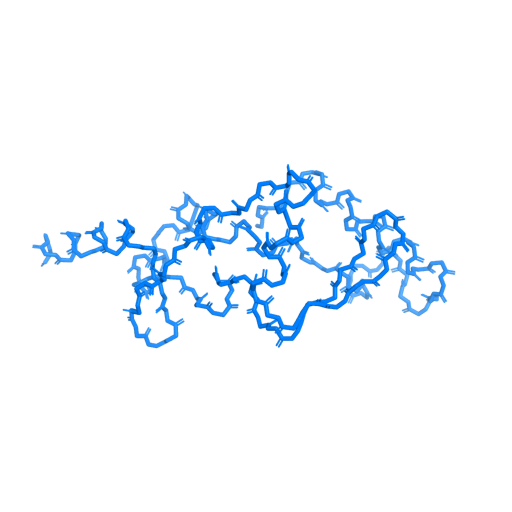.00 87.56 100 PRO A O 1
ATOM 809 N N . LEU A 1 101 ? 4.949 -6.654 8.881 1.00 88.19 101 LEU A N 1
ATOM 810 C CA . LEU A 1 101 ? 3.577 -6.356 8.473 1.00 88.19 101 LEU A CA 1
ATOM 811 C C . LEU A 1 101 ? 3.096 -5.082 9.181 1.00 88.19 101 LEU A C 1
ATOM 813 O O . LEU A 1 101 ? 3.323 -4.952 10.387 1.00 88.19 101 LEU A O 1
ATOM 817 N N . PRO A 1 102 ? 2.391 -4.169 8.489 1.00 86.44 102 PRO A N 1
ATOM 818 C CA . PRO A 1 102 ? 1.711 -3.066 9.153 1.00 86.44 102 PRO A CA 1
ATOM 819 C C . PRO A 1 102 ? 0.758 -3.592 10.232 1.00 86.44 102 PRO A C 1
ATOM 821 O O . PRO A 1 102 ? -0.086 -4.445 9.959 1.00 86.44 102 PRO A O 1
ATOM 824 N N . GLU A 1 103 ? 0.865 -3.069 11.455 1.00 87.31 103 GLU A N 1
ATOM 825 C CA . GLU A 1 103 ? 0.100 -3.551 12.617 1.00 87.31 103 GLU A CA 1
ATOM 826 C C . GLU A 1 103 ? -1.410 -3.590 12.334 1.00 87.31 103 GLU A C 1
ATOM 828 O O . GLU A 1 103 ? -2.090 -4.577 12.613 1.00 87.31 103 GLU A O 1
ATOM 833 N N . HIS A 1 104 ? -1.930 -2.558 11.667 1.00 87.31 104 HIS A N 1
ATOM 834 C CA . HIS A 1 104 ? -3.347 -2.452 11.334 1.00 87.31 104 HIS A CA 1
ATOM 835 C C . HIS A 1 104 ? -3.848 -3.506 10.332 1.00 87.31 104 HIS A C 1
ATOM 837 O O . HIS A 1 104 ? -5.056 -3.680 10.217 1.00 87.31 104 HIS A O 1
ATOM 843 N N . TRP A 1 105 ? -2.962 -4.224 9.637 1.00 89.75 105 TRP A N 1
ATOM 844 C CA . TRP A 1 105 ? -3.322 -5.350 8.766 1.00 89.75 105 TRP A CA 1
ATOM 845 C C . TRP A 1 105 ? -3.366 -6.695 9.492 1.00 89.75 105 TRP A C 1
ATOM 847 O O . TRP A 1 105 ? -3.950 -7.643 8.973 1.00 89.75 105 TRP A O 1
ATOM 857 N N . SER A 1 106 ? -2.770 -6.787 10.682 1.00 85.31 106 SER A N 1
ATOM 858 C CA . SER A 1 106 ? -2.761 -8.011 11.498 1.00 85.31 106 SER A CA 1
ATOM 859 C C . SER A 1 106 ? -3.995 -8.185 12.388 1.00 85.31 106 SER A C 1
ATOM 861 O O . SER A 1 106 ? -4.045 -9.112 13.193 1.00 85.31 106 SER A O 1
ATOM 863 N N . GLN A 1 107 ? -4.991 -7.313 12.248 1.00 88.12 107 GLN A N 1
ATOM 864 C CA . GLN A 1 107 ? -6.179 -7.285 13.093 1.00 88.12 107 GLN A CA 1
ATOM 865 C C . GLN A 1 107 ? -7.439 -7.035 12.271 1.00 88.12 107 GLN A C 1
ATOM 867 O O . GLN A 1 107 ? -7.400 -6.391 11.218 1.00 88.12 107 GLN A O 1
ATOM 872 N N . ASP A 1 108 ? -8.571 -7.501 12.790 1.00 90.56 108 ASP A N 1
ATOM 873 C CA . ASP A 1 108 ? -9.862 -7.233 12.179 1.00 90.56 108 ASP A CA 1
ATOM 874 C C . ASP A 1 108 ? -10.302 -5.794 12.443 1.00 90.56 108 ASP A C 1
ATOM 876 O O . ASP A 1 108 ? -10.313 -5.289 13.568 1.00 90.56 108 ASP A O 1
ATOM 880 N N . PHE A 1 109 ? -10.679 -5.124 11.362 1.00 94.12 109 PHE A N 1
ATOM 881 C CA . PHE A 1 109 ? -11.261 -3.796 11.414 1.00 94.12 109 PHE A CA 1
ATOM 882 C C . PHE A 1 109 ? -12.700 -3.844 11.931 1.00 94.12 109 PHE A C 1
ATOM 884 O O . PHE A 1 109 ? -13.510 -4.641 11.457 1.00 94.12 109 PHE A O 1
ATOM 891 N N . VAL A 1 110 ? -13.041 -2.907 12.814 1.00 96.31 110 VAL A N 1
ATOM 892 C CA . VAL A 1 110 ? -14.417 -2.652 13.248 1.00 96.31 110 VAL A CA 1
ATOM 893 C C . VAL A 1 110 ? -15.139 -1.877 12.148 1.00 96.31 110 VAL A C 1
ATOM 895 O O . VAL A 1 110 ? -14.658 -0.822 11.726 1.00 96.31 110 VAL A O 1
ATOM 898 N N . ASP A 1 111 ? -16.283 -2.384 11.683 1.00 95.62 111 ASP A N 1
ATOM 899 C CA . ASP A 1 111 ? -17.142 -1.666 10.736 1.00 95.62 111 ASP A CA 1
ATOM 900 C C . ASP A 1 111 ? -17.777 -0.444 11.411 1.00 95.62 111 ASP A C 1
ATOM 902 O O . ASP A 1 111 ? -18.286 -0.514 12.531 1.00 95.62 111 ASP A O 1
ATOM 906 N N . ARG A 1 112 ? -17.719 0.700 10.729 1.00 95.38 112 ARG A N 1
ATOM 907 C CA . ARG A 1 112 ? -18.239 1.989 11.202 1.00 95.38 112 ARG A CA 1
ATOM 908 C C . ARG A 1 112 ? -19.350 2.528 10.297 1.00 95.38 112 ARG A C 1
ATOM 910 O O . ARG A 1 112 ? -19.826 3.645 10.520 1.00 95.38 112 ARG A O 1
ATOM 917 N N . GLY A 1 113 ? -19.786 1.721 9.324 1.00 93.44 113 GLY A N 1
ATOM 918 C CA . GLY A 1 113 ? -20.827 2.037 8.355 1.00 93.44 113 GLY A CA 1
ATOM 919 C C . GLY A 1 113 ? -20.321 2.896 7.195 1.00 93.44 113 GLY A C 1
ATOM 920 O O . GLY A 1 113 ? -19.264 3.517 7.260 1.00 93.44 113 GLY A O 1
ATOM 921 N N . LYS A 1 114 ? -21.092 2.945 6.099 1.00 93.12 114 LYS A N 1
ATOM 922 C CA . LYS A 1 114 ? -20.787 3.746 4.890 1.00 93.12 114 LYS A CA 1
ATOM 923 C C . LYS A 1 114 ? -19.397 3.469 4.281 1.00 93.12 114 LYS A C 1
ATOM 925 O O . LYS A 1 114 ? -18.787 4.360 3.700 1.00 93.12 114 LYS A O 1
ATOM 930 N N . GLY A 1 115 ? -18.896 2.240 4.420 1.00 92.88 115 GLY A N 1
ATOM 931 C CA . GLY A 1 115 ? -17.564 1.851 3.942 1.00 92.88 115 GLY A CA 1
ATOM 932 C C . GLY A 1 115 ? -16.408 2.339 4.822 1.00 92.88 115 GLY A C 1
ATOM 933 O O . GLY A 1 115 ? -15.248 2.204 4.423 1.00 92.88 115 GLY A O 1
ATOM 934 N N . MET A 1 116 ? -16.706 2.888 6.003 1.00 95.94 116 ME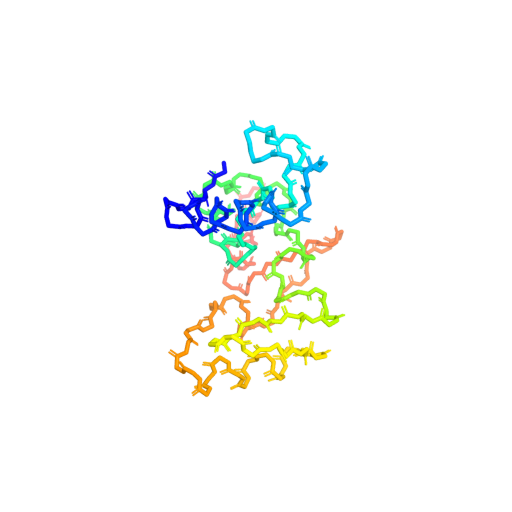T A N 1
ATOM 935 C CA . MET A 1 116 ? -15.714 3.336 6.972 1.00 95.94 116 MET A CA 1
ATOM 936 C C . MET A 1 116 ? -15.376 2.224 7.958 1.00 95.94 116 MET A C 1
ATOM 938 O O . MET A 1 116 ? -16.230 1.434 8.354 1.00 95.94 116 MET A O 1
ATOM 942 N N . VAL A 1 117 ? -14.119 2.181 8.378 1.00 95.88 117 VAL A N 1
ATOM 943 C CA . VAL A 1 117 ? -13.598 1.194 9.322 1.00 95.88 117 VAL A CA 1
ATOM 944 C C . VAL A 1 117 ? -12.690 1.846 10.351 1.00 95.88 117 VAL A C 1
ATOM 946 O O . VAL A 1 117 ? -12.089 2.879 10.083 1.00 95.88 117 VAL A O 1
ATOM 949 N N . ALA A 1 118 ? -12.521 1.231 11.513 1.00 96.19 118 ALA A N 1
ATOM 950 C CA . ALA A 1 118 ? -11.519 1.648 12.489 1.00 96.19 118 ALA A CA 1
ATOM 951 C C . ALA A 1 118 ? -10.769 0.432 13.032 1.00 96.19 118 ALA A C 1
ATOM 953 O O . ALA A 1 118 ? -11.307 -0.674 13.072 1.00 96.19 118 ALA A O 1
ATOM 954 N N . THR A 1 119 ? -9.521 0.627 13.453 1.00 95.50 119 THR A N 1
ATOM 955 C CA . THR A 1 119 ? -8.854 -0.385 14.279 1.00 95.50 119 THR A CA 1
ATOM 956 C C . THR A 1 119 ? -9.619 -0.520 15.602 1.00 95.50 119 THR A C 1
ATOM 958 O O . THR A 1 119 ? -10.234 0.465 16.026 1.00 95.50 119 THR A O 1
ATOM 961 N N . PRO A 1 120 ? -9.582 -1.677 16.288 1.00 95.31 120 PRO A N 1
ATOM 962 C CA . PRO A 1 120 ? -10.277 -1.846 17.566 1.00 95.31 120 PRO A CA 1
ATOM 963 C C . PRO A 1 120 ? -9.948 -0.731 18.569 1.00 95.31 120 PRO A C 1
ATOM 965 O O . PRO A 1 120 ? -10.841 -0.063 19.086 1.00 95.31 120 PRO A O 1
ATOM 968 N N . ARG A 1 121 ? -8.654 -0.418 18.720 1.00 94.62 121 ARG A N 1
ATOM 969 C CA . ARG A 1 121 ? -8.178 0.680 19.570 1.00 94.62 121 ARG A CA 1
ATOM 970 C C . ARG A 1 121 ? -8.762 2.039 19.173 1.00 94.62 121 ARG A C 1
ATOM 972 O O . ARG A 1 121 ? -9.143 2.821 20.039 1.00 94.62 121 ARG A O 1
ATOM 979 N N . HIS A 1 122 ? -8.807 2.363 17.882 1.00 95.44 122 HIS A N 1
ATOM 980 C CA . HIS A 1 122 ? -9.323 3.659 17.437 1.00 95.44 122 HIS A CA 1
ATOM 981 C C . HIS A 1 122 ? -10.847 3.737 17.541 1.00 95.44 122 HIS A C 1
ATOM 983 O O . HIS A 1 122 ? -11.364 4.804 17.860 1.00 95.44 122 HIS A O 1
ATOM 989 N N . ALA A 1 123 ? -11.561 2.624 17.348 1.00 96.06 123 ALA A N 1
ATOM 990 C CA . ALA A 1 123 ? -13.004 2.556 17.558 1.00 96.06 123 ALA A CA 1
ATOM 991 C C . ALA A 1 123 ? -13.371 2.932 19.002 1.00 96.06 123 ALA A C 1
ATOM 993 O O . ALA A 1 123 ? -14.188 3.828 19.204 1.00 96.06 123 ALA A O 1
ATOM 994 N N . GLU A 1 124 ? -12.686 2.354 19.995 1.00 95.38 124 GLU A N 1
ATOM 995 C CA . GLU A 1 124 ? -12.899 2.683 21.412 1.00 95.38 124 GLU A CA 1
ATOM 996 C C . GLU A 1 124 ? -12.680 4.172 21.719 1.00 95.38 124 GLU A C 1
ATOM 998 O O . GLU A 1 124 ? -13.432 4.782 22.483 1.00 95.38 124 GLU A O 1
ATOM 1003 N N . LEU A 1 125 ? -11.644 4.776 21.130 1.00 95.19 125 LEU A N 1
ATOM 1004 C CA . LEU A 1 125 ? -11.334 6.195 21.318 1.00 95.19 125 LEU A CA 1
ATOM 1005 C C . LEU A 1 125 ? -12.391 7.103 20.676 1.00 95.19 125 LEU A C 1
ATOM 1007 O O . LEU A 1 125 ? -12.785 8.107 21.273 1.00 95.19 125 LEU A O 1
ATOM 1011 N N . LEU A 1 126 ? -12.876 6.741 19.487 1.00 94.00 126 LEU A N 1
ATOM 1012 C CA . LEU A 1 126 ? -13.952 7.459 18.802 1.00 94.00 126 LEU A CA 1
ATOM 1013 C C . LEU A 1 126 ? -15.273 7.379 19.583 1.00 94.00 126 LEU A C 1
ATOM 1015 O O . LEU A 1 126 ? -15.971 8.386 19.708 1.00 94.00 126 LEU A O 1
ATOM 1019 N N . ASP A 1 127 ? -15.596 6.213 20.145 1.00 94.00 127 ASP A N 1
ATOM 1020 C CA . ASP A 1 127 ? -16.829 5.997 20.910 1.00 94.00 127 ASP A CA 1
ATOM 1021 C C . ASP A 1 127 ? -16.829 6.788 22.225 1.00 94.00 127 ASP A C 1
ATOM 1023 O O . ASP A 1 127 ? -17.810 7.463 22.542 1.00 94.00 127 ASP A O 1
ATOM 1027 N N . LYS A 1 128 ? -15.700 6.811 22.948 1.00 91.94 128 LYS A N 1
ATOM 1028 C CA . LYS A 1 128 ? -15.542 7.652 24.149 1.00 91.94 128 LYS A CA 1
ATOM 1029 C C . LYS A 1 128 ? -15.800 9.127 23.853 1.00 91.94 128 LYS A C 1
ATOM 1031 O O . LYS A 1 128 ? -16.474 9.793 24.631 1.00 91.94 128 LYS A O 1
ATOM 1036 N N . ARG A 1 129 ? -15.303 9.628 22.720 1.00 85.06 129 ARG A N 1
ATOM 1037 C CA . ARG A 1 129 ? -15.460 11.034 22.328 1.00 85.06 129 ARG A CA 1
ATOM 1038 C C . ARG A 1 129 ? -16.910 11.397 22.003 1.00 85.06 129 ARG A C 1
ATOM 1040 O O . ARG A 1 129 ? -17.328 12.511 22.295 1.00 85.06 129 ARG A O 1
ATOM 1047 N N . ARG A 1 130 ? -17.681 10.467 21.434 1.00 81.88 130 ARG A N 1
ATOM 1048 C CA . ARG A 1 130 ? -19.114 10.666 21.163 1.00 81.88 130 ARG A CA 1
ATOM 1049 C C . ARG A 1 130 ? -19.958 10.722 22.428 1.00 81.88 130 ARG A C 1
ATOM 1051 O O . ARG A 1 130 ? -20.906 11.482 22.458 1.00 81.88 130 ARG A O 1
ATOM 1058 N N . ASN A 1 131 ? -19.598 9.963 23.460 1.00 76.81 131 ASN A N 1
ATOM 1059 C CA . ASN A 1 131 ? -20.338 9.942 24.726 1.00 76.81 131 ASN A CA 1
ATOM 1060 C C . ASN A 1 131 ? -20.072 11.170 25.618 1.00 76.81 131 ASN A C 1
ATOM 1062 O O . ASN A 1 131 ? -20.709 11.317 26.658 1.00 76.81 131 ASN A O 1
ATOM 1066 N N . MET A 1 132 ? -19.110 12.022 25.250 1.00 70.69 132 MET A N 1
ATOM 1067 C CA . MET A 1 132 ? -18.776 13.262 25.962 1.00 70.69 132 MET A CA 1
ATOM 1068 C C . MET A 1 132 ? -19.447 14.513 25.366 1.00 70.69 132 MET A C 1
ATOM 1070 O O . MET A 1 132 ? -19.248 15.609 25.892 1.00 70.69 132 MET A O 1
ATOM 1074 N N . HIS A 1 133 ? -20.211 14.360 24.283 1.00 54.06 133 HIS A N 1
ATOM 1075 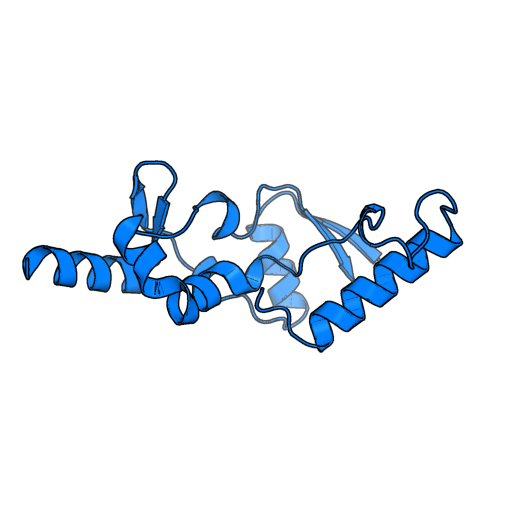C CA . HIS A 1 133 ? -20.958 15.415 23.595 1.00 54.06 133 HIS A CA 1
ATOM 1076 C C . HIS A 1 133 ? -22.439 15.048 23.520 1.00 54.06 133 HIS A C 1
ATOM 1078 O O . HIS A 1 133 ? -23.256 15.993 23.546 1.00 54.06 133 HIS A O 1
#

Sequence (133 aa):
MAESNEERGVKDLINKGIAKVDPSRPFEYTAMNVIRHGPQVNFVPYMWEHEHDKVVKDNGYLGVVARPGPFPVAMVHQGEWTVFDNSKELFNFYKSTNTPLPEHWSQDFVDRGKGMVATPRHAELLDKRRNMH

pLDDT: mean 89.68, std 8.45, range [47.84, 96.38]